Protein AF-A0A9Q0S8D9-F1 (afdb_monomer)

pLDDT: mean 78.2, std 17.68, range [35.66, 98.12]

Radius of gyration: 20.4 Å; Cα contacts (8 Å, |Δi|>4): 122; chains: 1; bounding box: 71×46×34 Å

Organism: NCBI:txid35572

Solvent-accessible surface area (backbone atoms only — not comparable to full-atom values): 9260 Å² total; per-residue (Å²): 144,90,86,76,65,67,66,58,53,53,51,53,49,51,54,52,52,51,54,54,52,53,51,50,54,52,53,59,59,47,52,74,59,43,55,63,54,55,52,47,36,53,51,66,66,39,61,88,54,40,80,74,59,64,74,72,74,90,74,83,68,84,83,71,79,63,56,69,59,53,56,68,74,32,86,45,37,44,66,45,32,36,43,9,25,37,48,11,58,44,56,73,92,36,66,68,42,49,35,51,47,53,50,51,57,54,39,54,80,72,68,51,57,67,68,57,51,50,25,40,51,54,8,58,76,31,66,76,43,53,66,60,29,40,69,76,26,69,70,31,91,68,51,53,70,55,53,51,51,50,54,50,52,54,42,68,71,59,68,81,111

Secondary structure (DSSP, 8-state):
---SSHHHHHHHHHHHHHHHHHHHHHHHHHHHHHHHHHHHHHHHH-TTSHHHHTTS-S--------HHHHHHH-TT-HHHHHHHHHHTTTTTT-HHHHHHHHHHHHHHHTT--HHHHHHHHHHHHSTT-HHHHHHHSTT----HHHHHHHHHHHHHHHS--

Structure (mmCIF, N/CA/C/O backbone):
data_AF-A0A9Q0S8D9-F1
#
_entry.id   AF-A0A9Q0S8D9-F1
#
loop_
_atom_site.group_PDB
_atom_site.id
_atom_site.type_symbol
_atom_site.label_atom_id
_atom_site.label_alt_id
_atom_site.label_comp_id
_atom_site.label_asym_id
_atom_site.label_entity_id
_atom_site.label_seq_id
_atom_site.pdbx_PDB_ins_code
_atom_site.Cartn_x
_atom_site.Cartn_y
_atom_site.Cartn_z
_atom_site.occupancy
_atom_site.B_iso_or_equiv
_atom_site.auth_seq_id
_atom_site.auth_comp_id
_atom_site.auth_asym_id
_atom_site.auth_atom_id
_atom_site.pdbx_PDB_model_num
ATOM 1 N N . MET A 1 1 ? 55.887 -19.387 -0.436 1.00 42.19 1 MET A N 1
ATOM 2 C CA . MET A 1 1 ? 54.529 -19.908 -0.721 1.00 42.19 1 MET A CA 1
ATOM 3 C C . MET A 1 1 ? 53.520 -18.763 -0.566 1.00 42.19 1 MET A C 1
ATOM 5 O O . MET A 1 1 ? 52.889 -18.642 0.470 1.00 42.19 1 MET A O 1
ATOM 9 N N . VAL A 1 2 ? 53.442 -17.846 -1.541 1.00 54.53 2 VAL A N 1
ATOM 10 C CA . VAL A 1 2 ? 52.705 -16.564 -1.417 1.00 54.53 2 VAL A CA 1
ATOM 11 C C . VAL A 1 2 ? 51.931 -16.280 -2.713 1.00 54.53 2 VAL A C 1
ATOM 13 O O . VAL A 1 2 ? 52.280 -15.376 -3.452 1.00 54.53 2 VAL A O 1
ATOM 16 N N . ILE A 1 3 ? 50.932 -17.104 -3.064 1.00 54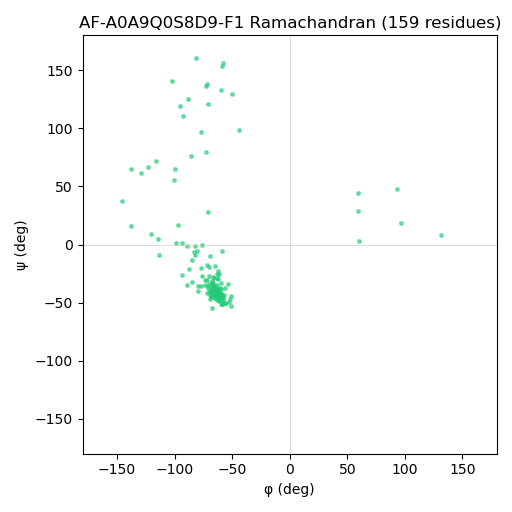.28 3 ILE A N 1
ATOM 17 C CA . ILE A 1 3 ? 50.079 -16.880 -4.262 1.00 54.28 3 ILE A CA 1
ATOM 18 C C . ILE A 1 3 ? 48.619 -17.355 -4.029 1.00 54.28 3 ILE A C 1
ATOM 20 O O . ILE A 1 3 ? 47.989 -17.924 -4.909 1.00 54.28 3 ILE A O 1
ATOM 24 N N . LYS A 1 4 ? 48.039 -17.180 -2.828 1.00 58.22 4 LYS A N 1
ATOM 25 C CA . LYS A 1 4 ? 46.609 -17.518 -2.567 1.00 58.22 4 LYS A CA 1
ATOM 26 C C . LYS A 1 4 ? 45.699 -16.322 -2.261 1.00 58.22 4 LYS A C 1
ATOM 28 O O . LYS A 1 4 ? 44.483 -16.486 -2.216 1.00 58.22 4 LYS A O 1
ATOM 33 N N . LEU A 1 5 ? 46.262 -15.128 -2.073 1.00 55.66 5 LEU A N 1
ATOM 34 C CA . LEU A 1 5 ? 45.517 -13.927 -1.684 1.00 55.66 5 LEU A CA 1
ATOM 35 C C . LEU A 1 5 ? 44.861 -13.125 -2.840 1.00 55.66 5 LEU A C 1
ATOM 37 O O . LEU A 1 5 ? 43.779 -12.591 -2.601 1.00 55.66 5 LEU A O 1
ATOM 41 N N . PRO A 1 6 ? 45.394 -13.049 -4.085 1.00 62.03 6 PRO A N 1
ATOM 42 C CA . PRO A 1 6 ? 44.857 -12.102 -5.073 1.00 62.03 6 PRO A CA 1
ATOM 43 C C . PRO A 1 6 ? 43.495 -12.523 -5.644 1.00 62.03 6 PRO A C 1
ATOM 45 O O . PRO A 1 6 ? 42.659 -11.674 -5.933 1.00 62.03 6 PRO A O 1
ATOM 48 N N . LEU A 1 7 ? 43.220 -13.829 -5.742 1.00 70.06 7 LEU A N 1
ATOM 49 C CA . LEU A 1 7 ? 41.986 -14.327 -6.360 1.00 70.06 7 LEU A CA 1
ATOM 50 C C . LEU A 1 7 ? 40.738 -14.036 -5.510 1.00 70.06 7 LEU A C 1
ATOM 52 O O . LEU A 1 7 ? 39.672 -13.744 -6.042 1.00 70.06 7 LEU A O 1
ATOM 56 N N . ARG A 1 8 ? 40.876 -14.066 -4.177 1.00 70.75 8 ARG A N 1
ATOM 57 C CA . ARG A 1 8 ? 39.776 -13.758 -3.249 1.00 70.75 8 ARG A CA 1
ATOM 58 C C . ARG A 1 8 ? 39.421 -12.274 -3.252 1.00 70.75 8 ARG A C 1
ATOM 60 O O . ARG A 1 8 ? 38.245 -11.944 -3.163 1.00 70.75 8 ARG A O 1
ATOM 67 N N . ILE A 1 9 ? 40.417 -11.397 -3.396 1.00 81.25 9 ILE A N 1
ATOM 68 C CA . ILE A 1 9 ? 40.192 -9.947 -3.476 1.00 81.25 9 ILE A CA 1
ATOM 69 C C . ILE A 1 9 ? 39.523 -9.582 -4.803 1.00 81.25 9 ILE A C 1
ATOM 71 O O . ILE A 1 9 ? 38.573 -8.809 -4.801 1.00 81.25 9 ILE A O 1
ATOM 75 N N . ILE A 1 10 ? 39.942 -10.193 -5.915 1.00 81.81 10 ILE A N 1
ATOM 76 C CA . ILE A 1 10 ? 39.295 -9.990 -7.221 1.00 81.81 10 ILE A CA 1
ATOM 77 C C . ILE A 1 10 ? 37.837 -10.475 -7.189 1.00 81.81 10 ILE A C 1
ATOM 79 O O . ILE A 1 10 ? 36.954 -9.780 -7.684 1.00 81.81 10 ILE A O 1
ATOM 83 N N . LEU A 1 11 ? 37.560 -11.620 -6.554 1.00 79.00 11 LEU A N 1
ATOM 84 C CA . LEU A 1 11 ? 36.194 -12.133 -6.402 1.00 79.00 11 LEU A CA 1
ATOM 85 C C . LEU A 1 11 ? 35.319 -11.196 -5.548 1.00 79.00 11 LEU A C 1
ATOM 87 O O . LEU A 1 11 ? 34.203 -10.866 -5.942 1.00 79.00 11 LEU A O 1
ATOM 91 N N . LEU A 1 12 ? 35.836 -10.728 -4.407 1.00 79.38 12 LEU A N 1
ATOM 92 C CA . LEU A 1 12 ? 35.139 -9.776 -3.534 1.00 79.38 12 LEU A CA 1
ATOM 93 C C . LEU A 1 12 ? 34.883 -8.438 -4.240 1.00 79.38 12 LEU A C 1
ATOM 95 O O . LEU A 1 12 ? 33.795 -7.880 -4.114 1.00 79.38 12 LEU A O 1
ATOM 99 N N . ALA A 1 13 ? 35.846 -7.955 -5.029 1.00 83.31 13 ALA A N 1
ATOM 100 C CA . ALA A 1 13 ? 35.695 -6.745 -5.828 1.00 83.31 13 ALA A CA 1
ATOM 101 C C . ALA A 1 13 ? 34.637 -6.916 -6.928 1.00 83.31 13 ALA A C 1
ATOM 103 O O . ALA A 1 13 ? 33.808 -6.029 -7.106 1.00 83.31 13 ALA A O 1
ATOM 104 N N . ALA A 1 14 ? 34.603 -8.061 -7.617 1.00 83.38 14 ALA A N 1
ATOM 105 C CA . ALA A 1 14 ? 33.597 -8.345 -8.640 1.00 83.38 14 ALA A CA 1
ATOM 106 C C . ALA A 1 14 ? 32.176 -8.422 -8.054 1.00 83.38 14 ALA A C 1
ATOM 108 O O . ALA A 1 14 ? 31.243 -7.858 -8.623 1.00 83.38 14 ALA A O 1
ATOM 109 N N . MET A 1 15 ? 32.007 -9.059 -6.889 1.00 82.62 15 MET A N 1
ATOM 110 C CA . MET A 1 15 ? 30.709 -9.113 -6.204 1.00 82.62 15 MET A CA 1
ATOM 111 C C . MET A 1 15 ? 30.276 -7.735 -5.681 1.00 82.62 15 MET A C 1
ATOM 113 O O . MET A 1 15 ? 29.095 -7.398 -5.760 1.00 82.62 15 MET A O 1
ATOM 117 N N . G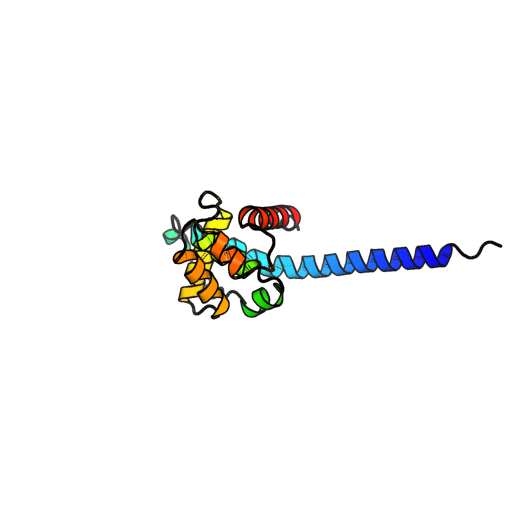LY A 1 16 ? 31.221 -6.921 -5.200 1.00 84.69 16 GLY A N 1
ATOM 118 C CA . GLY A 1 16 ? 30.958 -5.544 -4.777 1.00 84.69 16 GLY A CA 1
ATOM 119 C C . GLY A 1 16 ? 30.590 -4.613 -5.935 1.00 84.69 16 GLY A C 1
ATOM 120 O O . GLY A 1 16 ? 29.649 -3.832 -5.822 1.00 84.69 16 GLY A O 1
ATOM 121 N N . LEU A 1 17 ? 31.275 -4.720 -7.078 1.00 86.00 17 LEU A N 1
ATOM 122 C CA . LEU A 1 17 ? 30.930 -3.938 -8.269 1.00 86.00 17 LEU A CA 1
ATOM 123 C C . LEU A 1 17 ? 29.569 -4.358 -8.843 1.00 86.00 17 LEU A C 1
ATOM 125 O O . LEU A 1 17 ? 28.786 -3.502 -9.249 1.00 86.00 17 LEU A O 1
ATOM 129 N N . GLY A 1 18 ? 29.272 -5.661 -8.848 1.00 85.31 18 GLY A N 1
ATOM 130 C CA . GLY A 1 18 ? 27.993 -6.190 -9.322 1.00 85.31 18 GLY A CA 1
ATOM 131 C C . GLY A 1 18 ? 26.800 -5.714 -8.487 1.00 85.31 18 GLY A C 1
ATOM 132 O O . GLY A 1 18 ? 25.770 -5.346 -9.052 1.00 85.31 18 GLY A O 1
ATOM 133 N N . SER A 1 19 ? 26.937 -5.656 -7.157 1.00 80.19 19 SER A N 1
ATOM 134 C CA . SER A 1 19 ? 25.867 -5.162 -6.278 1.00 80.19 19 SER A CA 1
ATOM 135 C C . SER A 1 19 ? 25.622 -3.658 -6.445 1.00 80.19 19 SER A C 1
ATOM 137 O O . SER A 1 19 ? 24.467 -3.236 -6.523 1.00 80.19 19 SER A O 1
ATOM 139 N N . LEU A 1 20 ? 26.682 -2.857 -6.602 1.00 84.19 20 LEU A N 1
ATOM 140 C CA . LEU A 1 20 ? 26.577 -1.428 -6.922 1.00 84.19 20 LEU A CA 1
ATOM 141 C C . LEU A 1 20 ? 25.918 -1.183 -8.286 1.00 84.19 20 LEU A C 1
ATOM 143 O O . LEU A 1 20 ? 25.078 -0.291 -8.411 1.00 84.19 20 LEU A O 1
ATOM 147 N N . TRP A 1 21 ? 26.255 -1.991 -9.294 1.00 82.19 21 TRP A N 1
ATOM 148 C CA . TRP A 1 21 ? 25.660 -1.881 -10.627 1.00 82.19 21 TRP 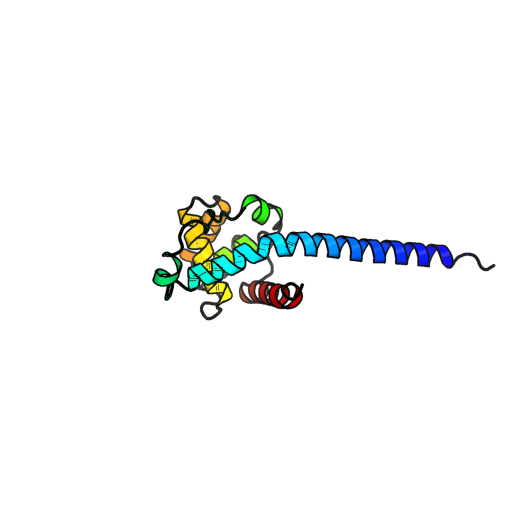A CA 1
ATOM 149 C C . TRP A 1 21 ? 24.162 -2.210 -10.615 1.00 82.19 21 TRP A C 1
ATOM 151 O O . TRP A 1 21 ? 23.367 -1.490 -11.220 1.00 82.19 21 TRP A O 1
ATOM 161 N N . MET A 1 22 ? 23.748 -3.230 -9.855 1.00 79.19 22 MET A N 1
ATOM 162 C CA . MET A 1 22 ? 22.328 -3.561 -9.714 1.00 79.19 22 MET A CA 1
ATOM 163 C C . MET A 1 22 ? 21.546 -2.452 -8.990 1.00 79.19 22 MET A C 1
ATOM 165 O O . MET A 1 22 ? 20.454 -2.089 -9.428 1.00 79.19 22 MET A O 1
ATOM 169 N N . LEU A 1 23 ? 22.111 -1.866 -7.926 1.00 77.06 23 LEU A N 1
ATOM 170 C CA . LEU A 1 23 ? 21.497 -0.734 -7.220 1.00 77.06 23 LEU A CA 1
ATOM 171 C C . LEU A 1 23 ? 21.317 0.487 -8.130 1.00 77.06 23 LEU A C 1
ATOM 173 O O . LEU A 1 23 ? 20.293 1.163 -8.047 1.00 77.06 23 LEU A O 1
ATOM 177 N N . HIS A 1 24 ? 22.272 0.745 -9.026 1.00 73.31 24 HIS A N 1
ATOM 178 C CA . HIS A 1 24 ? 22.182 1.854 -9.971 1.00 73.31 24 HIS A CA 1
ATOM 179 C C . HIS A 1 24 ? 21.037 1.679 -10.979 1.00 73.31 24 HIS A C 1
ATOM 181 O O . HIS A 1 24 ? 20.286 2.624 -11.214 1.00 73.31 24 HIS A O 1
ATOM 187 N N . ILE A 1 25 ? 20.847 0.469 -11.520 1.00 74.81 25 ILE A N 1
ATOM 188 C CA . ILE A 1 25 ? 19.733 0.183 -12.441 1.00 74.81 25 ILE A CA 1
ATOM 189 C C . ILE A 1 25 ? 18.383 0.316 -11.732 1.00 74.81 25 ILE A C 1
ATOM 191 O O . ILE A 1 25 ? 17.459 0.929 -12.266 1.00 74.81 25 ILE A O 1
ATOM 195 N N . ILE A 1 26 ? 18.281 -0.190 -10.500 1.00 67.44 26 ILE A N 1
ATOM 196 C CA . ILE A 1 26 ? 17.057 -0.053 -9.703 1.00 67.44 26 ILE A CA 1
ATOM 197 C C . ILE A 1 26 ? 16.751 1.429 -9.451 1.00 67.44 26 ILE A C 1
ATOM 199 O O . ILE A 1 26 ? 15.606 1.846 -9.608 1.00 67.44 26 ILE A O 1
ATOM 203 N N . ALA A 1 27 ? 17.760 2.240 -9.115 1.00 66.06 27 ALA A N 1
ATOM 204 C CA . ALA A 1 27 ? 17.583 3.670 -8.876 1.00 66.06 27 ALA A CA 1
ATOM 205 C C . ALA A 1 27 ? 17.101 4.425 -10.130 1.00 66.06 27 ALA A C 1
ATOM 207 O O . ALA A 1 27 ? 16.197 5.259 -10.033 1.00 66.06 27 ALA A O 1
ATOM 208 N N . GLN A 1 28 ? 17.653 4.105 -11.305 1.00 63.25 28 GLN A N 1
ATOM 209 C CA . GLN A 1 28 ? 17.255 4.729 -12.572 1.00 63.25 28 GLN A CA 1
ATOM 210 C C . GLN A 1 28 ? 15.793 4.431 -12.938 1.00 63.25 28 GLN A C 1
ATOM 212 O O . GLN A 1 28 ? 15.049 5.345 -13.302 1.00 63.25 28 GLN A O 1
ATOM 217 N N . ASP A 1 29 ? 15.350 3.180 -12.792 1.00 59.12 29 ASP A N 1
ATOM 218 C CA . ASP A 1 29 ? 13.971 2.798 -13.118 1.00 59.12 29 ASP A CA 1
ATOM 219 C C . ASP A 1 29 ? 12.956 3.233 -12.054 1.00 59.12 29 ASP A C 1
ATOM 221 O O . ASP A 1 29 ? 11.787 3.488 -12.364 1.00 59.12 29 ASP A O 1
ATOM 225 N N . TYR A 1 30 ? 13.382 3.361 -10.798 1.00 59.88 30 TYR A N 1
ATOM 226 C CA . TYR A 1 30 ? 12.498 3.745 -9.704 1.00 59.88 30 TYR A CA 1
ATOM 227 C C . TYR A 1 30 ? 12.036 5.206 -9.814 1.00 59.88 30 TYR A C 1
ATOM 2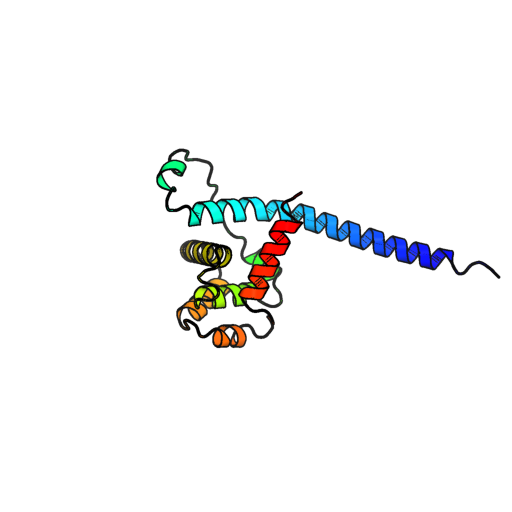29 O O . TYR A 1 30 ? 10.846 5.503 -9.659 1.00 59.88 30 TYR A O 1
ATOM 237 N N . ASN A 1 31 ? 12.949 6.125 -10.145 1.00 58.62 31 ASN A N 1
ATOM 238 C CA . ASN A 1 31 ? 12.639 7.556 -10.217 1.00 58.62 31 ASN A CA 1
ATOM 239 C C . ASN A 1 31 ? 11.640 7.871 -11.351 1.00 58.62 31 ASN A C 1
ATOM 241 O O . ASN A 1 31 ? 10.726 8.683 -11.185 1.00 58.62 31 ASN A O 1
ATOM 245 N N . LYS A 1 32 ? 11.744 7.141 -12.471 1.00 56.38 32 LYS A N 1
ATOM 246 C CA . LYS A 1 32 ? 10.880 7.296 -13.652 1.00 56.38 32 LYS A CA 1
ATOM 247 C C . LYS A 1 32 ? 9.420 6.904 -13.397 1.00 56.38 32 LYS A C 1
ATOM 249 O O . LYS A 1 32 ? 8.520 7.443 -14.033 1.00 56.38 32 LYS A O 1
ATOM 254 N N . ILE A 1 33 ? 9.174 5.990 -12.460 1.00 54.72 33 ILE A N 1
ATOM 255 C CA . ILE A 1 33 ? 7.820 5.536 -12.105 1.00 54.72 33 ILE A CA 1
ATOM 256 C C . ILE A 1 33 ? 7.238 6.411 -10.996 1.00 54.72 33 ILE A C 1
ATOM 258 O O . ILE A 1 33 ? 6.043 6.684 -10.978 1.00 54.72 33 ILE A O 1
ATOM 262 N N . ARG A 1 34 ? 8.069 6.881 -10.064 1.00 57.41 34 ARG A N 1
ATOM 263 C CA . ARG A 1 34 ? 7.577 7.487 -8.828 1.00 57.41 34 ARG A CA 1
ATOM 264 C C . ARG A 1 34 ? 7.108 8.932 -8.964 1.00 57.41 34 ARG A C 1
ATOM 266 O O . ARG A 1 34 ? 6.112 9.301 -8.345 1.00 57.41 34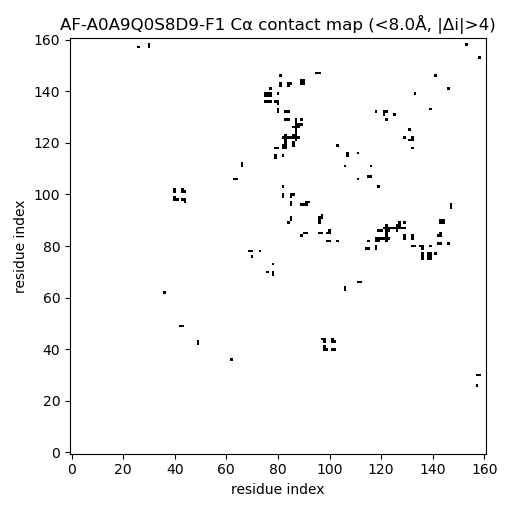 ARG A O 1
ATOM 273 N N . GLN A 1 35 ? 7.817 9.756 -9.732 1.00 59.12 35 GLN A N 1
ATOM 274 C CA . GLN A 1 35 ? 7.496 11.181 -9.853 1.00 59.12 35 GLN A CA 1
ATOM 275 C C . GLN A 1 35 ? 6.062 11.463 -10.347 1.00 59.12 35 GLN A C 1
ATOM 277 O O . GLN A 1 35 ? 5.387 12.276 -9.707 1.00 59.12 35 GLN A O 1
ATOM 282 N N . PRO A 1 36 ? 5.538 10.795 -11.397 1.00 57.78 36 PRO A N 1
ATOM 283 C CA . PRO A 1 36 ? 4.158 11.024 -11.830 1.00 57.78 36 PRO A CA 1
ATOM 284 C C . PRO A 1 36 ? 3.135 10.515 -10.803 1.00 57.78 36 PRO A C 1
ATOM 286 O O . PRO A 1 36 ? 2.168 11.218 -10.515 1.00 57.78 36 PRO A O 1
ATOM 289 N N . VAL A 1 37 ? 3.389 9.359 -10.172 1.00 56.53 37 VAL A N 1
ATOM 290 C CA . VAL A 1 37 ? 2.505 8.779 -9.141 1.00 56.53 37 VAL A CA 1
ATOM 291 C C . VAL A 1 37 ? 2.402 9.706 -7.924 1.00 56.53 37 VAL A C 1
ATOM 293 O O . VAL A 1 37 ? 1.307 9.977 -7.440 1.00 56.53 37 VAL A O 1
ATOM 296 N N . ALA A 1 38 ? 3.532 10.228 -7.437 1.00 59.25 38 ALA A N 1
ATOM 297 C CA . ALA A 1 38 ? 3.579 11.093 -6.259 1.00 59.25 38 ALA A CA 1
ATOM 298 C C . ALA A 1 38 ? 2.970 12.480 -6.524 1.00 59.25 38 ALA A C 1
ATOM 300 O O . ALA A 1 38 ? 2.290 13.038 -5.660 1.00 59.25 38 ALA A O 1
ATOM 301 N N . LYS A 1 39 ? 3.184 13.041 -7.722 1.00 60.81 39 LYS A N 1
ATOM 302 C CA . LYS A 1 39 ? 2.587 14.319 -8.132 1.00 60.81 39 LYS A CA 1
ATOM 303 C C . LYS A 1 39 ? 1.071 14.200 -8.286 1.00 60.81 39 LYS A C 1
ATOM 305 O O . LYS A 1 39 ? 0.352 15.083 -7.829 1.00 60.81 39 LYS A O 1
ATOM 310 N N . LEU A 1 40 ? 0.581 13.101 -8.859 1.00 62.22 40 LEU A N 1
ATOM 311 C CA . LEU A 1 40 ? -0.854 12.871 -8.990 1.00 62.22 40 LEU A CA 1
ATOM 312 C C . LEU A 1 40 ? -1.516 12.556 -7.652 1.00 62.22 40 LEU A C 1
ATOM 314 O O . LEU A 1 40 ? -2.585 13.091 -7.383 1.00 62.22 40 LEU A O 1
ATOM 318 N N . ALA A 1 41 ? -0.882 11.745 -6.801 1.00 59.53 41 ALA A N 1
ATOM 319 C CA . ALA A 1 41 ? -1.364 11.517 -5.446 1.00 59.53 41 ALA A CA 1
ATOM 320 C C . ALA A 1 41 ? -1.609 12.868 -4.758 1.00 59.53 41 ALA A C 1
ATOM 322 O O . ALA A 1 41 ? -2.743 13.145 -4.379 1.00 59.53 41 ALA A O 1
ATOM 323 N N . ARG A 1 42 ? -0.600 13.758 -4.750 1.00 59.53 42 ARG A N 1
ATOM 324 C CA . ARG A 1 42 ? -0.706 15.146 -4.255 1.00 59.53 42 ARG A CA 1
ATOM 325 C C . ARG A 1 42 ? -1.873 15.923 -4.871 1.00 59.53 42 ARG A C 1
ATOM 327 O O . ARG A 1 42 ? -2.632 16.525 -4.121 1.00 59.53 42 ARG A O 1
ATOM 334 N N . LEU A 1 43 ? -2.068 15.872 -6.189 1.00 57.50 43 LEU A N 1
ATOM 335 C CA . LEU A 1 43 ? -3.181 16.554 -6.868 1.00 57.50 43 LEU A CA 1
ATOM 336 C C . LEU A 1 43 ? -4.565 15.978 -6.513 1.00 57.50 43 LEU A C 1
ATOM 338 O O . LEU A 1 43 ? -5.516 16.736 -6.345 1.00 57.50 43 LEU A O 1
ATOM 342 N N . LEU A 1 44 ? -4.687 14.659 -6.347 1.00 55.50 44 LEU A N 1
ATOM 343 C CA . LEU A 1 44 ? -5.943 13.989 -5.990 1.00 55.50 44 LEU A CA 1
ATOM 344 C C . LEU A 1 44 ? -6.361 14.249 -4.533 1.00 55.50 44 LEU A C 1
ATOM 346 O O . LEU A 1 44 ? -7.559 14.297 -4.250 1.00 55.50 44 LEU A O 1
ATOM 350 N N . ILE A 1 45 ? -5.407 14.442 -3.616 1.00 54.06 45 ILE A N 1
ATOM 351 C CA . ILE A 1 45 ? -5.677 14.837 -2.216 1.00 54.06 45 ILE A CA 1
ATOM 352 C C . ILE A 1 45 ? -5.941 16.338 -2.128 1.00 54.06 45 ILE A C 1
ATOM 354 O O . ILE A 1 45 ? -6.815 16.776 -1.382 1.00 54.06 45 ILE A O 1
ATOM 358 N N . SER A 1 46 ? -5.244 17.129 -2.949 1.00 47.16 46 SER A N 1
ATOM 359 C CA . SER A 1 46 ? -5.451 18.569 -3.111 1.00 47.16 46 SER A CA 1
ATOM 360 C C . SER A 1 46 ? -6.760 18.899 -3.841 1.00 47.16 46 SER A C 1
ATOM 362 O O . SER A 1 46 ? -6.882 19.956 -4.448 1.00 47.16 46 SER A O 1
ATOM 364 N N . LYS A 1 47 ? -7.787 18.041 -3.740 1.00 46.62 47 LYS A N 1
ATOM 365 C CA . LYS A 1 47 ? -9.176 18.306 -4.152 1.00 46.62 47 LYS A CA 1
ATOM 366 C C . LYS A 1 47 ? -9.826 19.504 -3.450 1.00 46.62 47 LYS A C 1
ATOM 368 O O . LYS A 1 47 ? -10.915 19.895 -3.854 1.00 46.62 47 LYS A O 1
ATOM 373 N N . ARG A 1 48 ? -9.164 20.128 -2.467 1.00 47.81 48 ARG A N 1
ATOM 374 C CA . ARG A 1 48 ? -9.543 21.458 -1.958 1.00 47.81 48 ARG A CA 1
ATOM 375 C C . ARG A 1 48 ? -9.118 22.621 -2.870 1.00 47.81 48 ARG A C 1
ATOM 377 O O . ARG A 1 48 ? -9.787 23.641 -2.825 1.00 47.81 48 ARG A O 1
ATOM 384 N N . ASP A 1 49 ? -8.139 22.423 -3.759 1.00 43.06 49 ASP A N 1
ATOM 385 C CA . ASP A 1 49 ? -7.637 23.436 -4.711 1.00 43.06 49 ASP A CA 1
ATOM 386 C C . ASP A 1 49 ? -7.771 23.005 -6.190 1.00 43.06 49 ASP A C 1
ATOM 388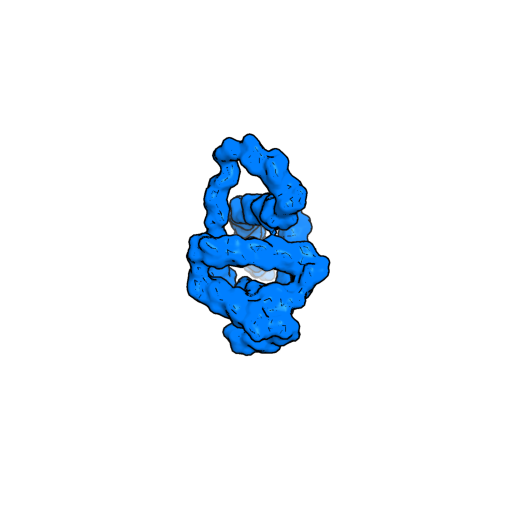 O O . ASP A 1 49 ? -7.267 23.659 -7.103 1.00 43.06 49 ASP A O 1
ATOM 392 N N . VAL A 1 50 ? -8.469 21.893 -6.457 1.00 47.31 50 VAL A N 1
ATOM 393 C CA . VAL A 1 50 ? -8.616 21.297 -7.801 1.00 47.31 50 VAL A CA 1
ATOM 394 C C . VAL A 1 50 ? -9.313 22.227 -8.802 1.00 47.31 50 VAL A C 1
ATOM 396 O O . VAL A 1 50 ? -9.025 22.147 -9.990 1.00 47.31 50 VAL A O 1
ATOM 399 N N . ALA A 1 51 ? -10.143 23.171 -8.356 1.00 49.19 51 ALA A N 1
ATOM 400 C CA . ALA A 1 51 ? -10.798 24.117 -9.262 1.00 49.19 51 ALA A CA 1
ATOM 401 C C . ALA A 1 51 ? -9.819 25.078 -9.969 1.00 49.19 51 ALA A C 1
ATOM 403 O O . ALA A 1 51 ? -10.089 25.485 -11.091 1.00 49.19 51 ALA A O 1
ATOM 404 N N . ALA A 1 52 ? -8.674 25.411 -9.359 1.00 47.72 52 ALA A N 1
ATOM 405 C CA . ALA A 1 52 ? -7.710 26.354 -9.940 1.00 47.72 52 ALA A CA 1
ATOM 406 C C . ALA A 1 52 ? -6.687 25.684 -10.879 1.00 47.72 52 ALA A C 1
ATOM 408 O O . ALA A 1 52 ? -6.076 26.349 -11.711 1.00 47.72 52 ALA A O 1
ATOM 409 N N . VAL A 1 53 ? -6.488 24.367 -10.752 1.00 49.34 53 VAL A N 1
ATOM 410 C CA . VAL A 1 53 ? -5.526 23.599 -11.567 1.00 49.34 53 VAL A CA 1
ATOM 411 C C . VAL A 1 53 ? -6.190 22.974 -12.798 1.00 49.34 53 VAL A C 1
ATOM 413 O O . VAL A 1 53 ? -5.522 22.781 -13.810 1.00 49.34 53 VAL A O 1
ATOM 416 N N . LEU A 1 54 ? -7.500 22.705 -12.743 1.00 53.22 54 LEU A N 1
ATOM 417 C CA . LEU A 1 54 ? -8.269 22.173 -13.876 1.00 53.22 54 LEU A CA 1
ATOM 418 C C . LEU A 1 54 ? -8.462 23.171 -15.033 1.00 53.22 54 LEU A C 1
ATOM 420 O O . LEU A 1 54 ? -8.901 22.754 -16.096 1.00 53.22 54 LEU A O 1
ATOM 424 N N . ASP A 1 55 ? -8.121 24.452 -14.859 1.00 47.31 55 ASP A N 1
ATOM 425 C CA . ASP A 1 55 ? -8.254 25.474 -15.912 1.00 47.31 55 ASP A CA 1
ATOM 426 C C . ASP A 1 55 ? -7.039 25.525 -16.869 1.00 47.31 55 ASP A C 1
ATOM 428 O O . ASP A 1 55 ? -7.112 26.089 -17.954 1.00 47.31 55 ASP A O 1
ATOM 432 N N . ASN A 1 56 ? -5.911 24.886 -16.518 1.00 49.88 56 ASN A N 1
ATOM 433 C CA . ASN A 1 56 ? -4.740 24.745 -17.403 1.00 49.88 56 ASN A CA 1
ATOM 434 C C . ASN A 1 56 ? -4.702 23.350 -18.054 1.00 49.88 56 ASN A C 1
ATOM 436 O O . ASN A 1 56 ? -3.747 22.579 -17.912 1.00 49.88 56 ASN A O 1
ATOM 440 N N . ASP A 1 57 ? -5.807 23.030 -18.720 1.00 50.66 57 ASP A N 1
ATOM 441 C CA . ASP A 1 57 ? -6.129 21.740 -19.318 1.00 50.66 57 ASP A CA 1
ATOM 442 C C . ASP A 1 57 ? -5.295 21.431 -20.581 1.00 50.66 57 ASP A C 1
ATOM 444 O O . ASP A 1 57 ? -5.069 22.310 -21.416 1.00 50.66 57 ASP A O 1
ATOM 448 N N . ASN A 1 58 ? -4.849 20.165 -20.671 1.00 44.50 58 ASN A N 1
ATOM 449 C CA . ASN A 1 58 ? -4.142 19.437 -21.756 1.00 44.50 58 ASN A CA 1
ATOM 450 C C . ASN A 1 58 ? -2.880 18.649 -21.338 1.00 44.50 58 ASN A C 1
ATOM 452 O O . ASN A 1 58 ? -2.168 18.136 -22.203 1.00 44.50 58 ASN A O 1
ATOM 456 N N . LYS A 1 59 ? -2.563 18.502 -20.041 1.00 43.53 59 LYS A N 1
ATOM 457 C CA . LYS A 1 59 ? -1.388 17.698 -19.620 1.00 43.53 59 LYS A CA 1
ATOM 458 C C . LYS A 1 59 ? -1.570 16.777 -18.417 1.00 43.53 59 LYS A C 1
ATOM 460 O O . LYS A 1 59 ? -0.578 16.295 -17.868 1.00 43.53 59 LYS A O 1
ATOM 465 N N . ILE A 1 60 ? -2.806 16.490 -18.015 1.00 52.50 60 ILE A N 1
ATOM 466 C CA . ILE A 1 60 ? -3.072 15.290 -17.215 1.00 52.50 60 ILE A CA 1
ATOM 467 C C . ILE A 1 60 ? -3.266 14.159 -18.225 1.00 52.50 60 ILE A C 1
ATOM 469 O O . ILE A 1 60 ? -4.388 13.783 -18.545 1.00 52.50 60 ILE A O 1
ATOM 473 N N . GLU A 1 61 ? -2.156 13.682 -18.798 1.00 49.47 61 GLU A N 1
ATOM 474 C CA . GLU A 1 61 ? -2.152 12.385 -19.478 1.00 49.47 61 GLU A CA 1
ATOM 475 C C . GLU A 1 61 ? -2.779 11.366 -18.519 1.00 49.47 61 GLU A C 1
ATOM 477 O O . GLU A 1 61 ? -2.426 11.338 -17.337 1.00 49.47 61 GLU A O 1
ATOM 482 N N . ASP A 1 62 ? -3.754 10.610 -19.024 1.00 53.91 62 ASP A N 1
ATOM 483 C CA . ASP A 1 62 ? -4.516 9.571 -18.332 1.00 53.91 62 ASP A CA 1
ATOM 484 C C . ASP A 1 62 ? -3.551 8.702 -17.510 1.00 53.91 62 ASP A C 1
ATOM 486 O O . ASP A 1 62 ? -2.819 7.861 -18.033 1.00 53.91 62 ASP A O 1
ATOM 490 N N . PHE A 1 63 ? -3.445 8.988 -16.212 1.00 58.72 63 PHE A N 1
ATOM 491 C CA . PHE A 1 63 ? -2.505 8.288 -15.355 1.00 58.72 63 PHE A CA 1
ATOM 492 C C . PHE A 1 63 ? -3.097 6.920 -15.043 1.00 58.72 63 PHE A C 1
ATOM 494 O O . PHE A 1 63 ? -3.935 6.754 -14.154 1.00 58.72 63 PHE A O 1
ATOM 501 N N . GLU A 1 64 ? -2.655 5.936 -15.810 1.00 69.00 64 GLU A N 1
ATOM 502 C CA . GLU A 1 64 ? -3.014 4.545 -15.627 1.00 69.00 64 GLU A CA 1
ATOM 503 C C . GLU A 1 64 ? -1.938 3.851 -14.784 1.00 69.00 64 GLU A C 1
ATOM 505 O O . GLU A 1 64 ? -0.756 3.790 -15.140 1.00 69.00 64 GLU A O 1
ATOM 510 N N . ILE A 1 65 ? -2.331 3.323 -13.624 1.00 77.12 65 ILE A N 1
ATOM 511 C CA . ILE A 1 65 ? -1.432 2.490 -12.824 1.00 77.12 65 ILE A CA 1
ATOM 512 C C . ILE A 1 65 ? -1.261 1.169 -13.565 1.00 77.12 65 ILE A C 1
ATOM 514 O O . ILE A 1 65 ? -2.222 0.426 -13.746 1.00 77.12 65 ILE A O 1
ATOM 518 N N . ASN A 1 66 ? -0.022 0.830 -13.927 1.00 85.25 66 ASN A N 1
ATOM 519 C CA . ASN A 1 66 ? 0.288 -0.487 -14.475 1.00 85.25 66 ASN A CA 1
ATOM 520 C C . ASN A 1 66 ? 0.226 -1.550 -13.363 1.00 85.25 66 ASN A C 1
ATOM 522 O O . ASN A 1 66 ? 1.242 -1.969 -12.798 1.00 85.25 66 ASN A O 1
ATOM 526 N N . TRP A 1 67 ? -0.993 -1.971 -13.032 1.00 86.00 67 TRP A N 1
ATOM 527 C CA . TRP A 1 67 ? -1.271 -2.962 -11.999 1.00 86.00 67 TRP A CA 1
ATOM 528 C C . TRP A 1 67 ? -0.613 -4.305 -12.285 1.00 86.00 67 TRP A C 1
ATOM 530 O O . TRP A 1 67 ? -0.152 -4.964 -11.359 1.00 86.00 67 TRP A O 1
ATOM 540 N N . THR A 1 68 ? -0.485 -4.684 -13.557 1.00 87.69 68 THR A N 1
ATOM 541 C CA . THR A 1 68 ? 0.220 -5.904 -13.961 1.00 87.69 68 THR A CA 1
ATOM 542 C C . THR A 1 68 ? 1.670 -5.883 -13.484 1.00 87.69 68 THR A C 1
ATOM 544 O O . THR A 1 68 ? 2.160 -6.873 -12.942 1.00 87.69 68 THR A O 1
ATOM 547 N N . LYS A 1 69 ? 2.359 -4.744 -13.624 1.00 85.81 69 LYS A N 1
ATOM 548 C CA . LYS A 1 69 ? 3.723 -4.569 -13.115 1.00 85.81 69 LYS A CA 1
ATOM 549 C C . LYS A 1 69 ? 3.761 -4.610 -11.589 1.00 85.81 69 LYS A C 1
ATOM 551 O O . LYS A 1 69 ? 4.631 -5.282 -11.043 1.00 85.81 69 LYS A O 1
ATOM 556 N N . VAL A 1 70 ? 2.824 -3.941 -10.911 1.00 85.06 70 VAL A N 1
ATOM 557 C CA . VAL A 1 70 ? 2.731 -3.948 -9.438 1.00 85.06 70 VAL A CA 1
ATOM 558 C C . VAL A 1 70 ? 2.565 -5.373 -8.911 1.00 85.06 70 VAL A C 1
ATOM 560 O O . VAL A 1 70 ? 3.353 -5.809 -8.079 1.00 85.06 70 VAL A O 1
ATOM 563 N N . LEU A 1 71 ? 1.598 -6.122 -9.443 1.00 88.75 71 LEU A N 1
ATOM 564 C CA . LEU A 1 71 ? 1.311 -7.495 -9.026 1.00 88.75 71 LEU A CA 1
ATOM 565 C C . LEU A 1 71 ? 2.467 -8.447 -9.349 1.00 88.75 71 LEU A C 1
ATOM 567 O O . LEU A 1 71 ? 2.784 -9.325 -8.553 1.00 88.75 71 LEU A O 1
ATOM 571 N N . LYS A 1 72 ? 3.144 -8.255 -10.488 1.00 90.31 72 LYS A N 1
ATOM 572 C CA . LYS A 1 72 ? 4.314 -9.061 -10.865 1.00 90.31 72 LYS A CA 1
ATOM 573 C C . LYS A 1 72 ? 5.516 -8.831 -9.944 1.00 90.31 72 LYS A C 1
ATOM 575 O O . LYS A 1 72 ? 6.277 -9.764 -9.704 1.00 90.31 72 LYS A O 1
ATOM 580 N N . LEU A 1 73 ? 5.708 -7.603 -9.461 1.00 89.12 73 LEU A N 1
ATOM 581 C CA . LEU A 1 73 ? 6.810 -7.239 -8.562 1.00 89.12 73 LEU A CA 1
ATOM 582 C C . LEU A 1 73 ? 6.516 -7.548 -7.086 1.00 89.12 73 LEU A C 1
ATOM 584 O O . LEU A 1 73 ? 7.412 -7.420 -6.255 1.00 89.12 73 LEU A O 1
ATOM 588 N N . ASP A 1 74 ? 5.295 -7.974 -6.765 1.00 88.50 74 ASP A N 1
ATOM 589 C CA . ASP A 1 74 ? 4.838 -8.258 -5.407 1.00 88.50 74 ASP A CA 1
ATOM 590 C C . ASP A 1 74 ? 4.474 -9.747 -5.221 1.00 88.50 74 ASP A C 1
ATOM 592 O O . ASP A 1 74 ? 3.300 -10.106 -5.080 1.00 88.50 74 ASP A O 1
ATOM 596 N N . PRO A 1 75 ? 5.471 -10.655 -5.193 1.00 91.25 75 PRO A N 1
ATOM 597 C CA . PRO A 1 75 ? 5.224 -12.092 -5.056 1.00 91.25 75 PRO A CA 1
ATOM 598 C C . PRO A 1 75 ? 4.563 -12.461 -3.719 1.00 91.25 75 PRO A C 1
ATOM 600 O O . PRO A 1 75 ? 3.859 -13.468 -3.631 1.00 91.25 75 PRO A O 1
ATOM 603 N N . PHE A 1 76 ? 4.757 -11.641 -2.682 1.00 94.38 76 PHE A N 1
ATOM 604 C CA . PHE A 1 76 ? 4.185 -11.851 -1.349 1.00 94.38 76 PHE A CA 1
ATOM 605 C C . PHE A 1 76 ? 2.807 -11.208 -1.165 1.00 94.38 76 PHE A C 1
ATOM 607 O O . PHE A 1 76 ? 2.195 -11.373 -0.108 1.00 94.38 76 PHE A O 1
ATOM 614 N N . LYS A 1 77 ? 2.284 -10.525 -2.193 1.00 95.75 77 LYS A N 1
ATOM 615 C CA . LYS A 1 77 ? 0.972 -9.863 -2.180 1.00 95.75 77 LYS A CA 1
ATOM 616 C C . LYS A 1 77 ? 0.852 -8.793 -1.087 1.00 95.75 77 LYS A C 1
ATOM 618 O O . LYS A 1 77 ? -0.243 -8.544 -0.576 1.00 95.75 77 LYS A O 1
ATOM 623 N N . CYS A 1 78 ? 1.962 -8.164 -0.710 1.00 95.25 78 CYS A N 1
ATOM 624 C CA . CYS A 1 78 ? 1.981 -7.104 0.287 1.00 95.25 78 CYS A CA 1
ATOM 625 C C . CYS A 1 78 ? 1.276 -5.824 -0.174 1.00 95.25 78 CYS A C 1
ATOM 627 O O . CYS A 1 78 ? 0.654 -5.155 0.647 1.00 95.25 78 CYS A O 1
ATOM 629 N N . ALA A 1 79 ? 1.281 -5.504 -1.467 1.00 94.44 79 ALA A N 1
ATOM 630 C CA . ALA A 1 79 ? 0.495 -4.408 -2.021 1.00 94.44 79 ALA A CA 1
ATOM 631 C C . ALA A 1 79 ? -1.008 -4.670 -1.841 1.00 94.44 79 ALA A C 1
ATOM 633 O O . ALA A 1 79 ? -1.738 -3.797 -1.378 1.00 94.44 79 ALA A O 1
ATOM 634 N N . LEU A 1 80 ? -1.468 -5.895 -2.116 1.00 96.50 80 LEU A N 1
ATOM 635 C CA . LEU A 1 80 ? -2.862 -6.294 -1.882 1.00 96.50 80 LEU A CA 1
ATOM 636 C C . LEU A 1 80 ? -3.218 -6.286 -0.388 1.00 96.50 80 LEU A C 1
ATOM 638 O O . LEU A 1 80 ? -4.289 -5.808 -0.004 1.00 96.50 80 LEU A O 1
ATOM 642 N N . ALA A 1 81 ? -2.306 -6.757 0.467 1.00 97.00 81 ALA A N 1
ATOM 643 C CA . ALA A 1 81 ? -2.468 -6.698 1.915 1.00 97.00 81 ALA A CA 1
ATOM 644 C C . ALA A 1 81 ? -2.574 -5.250 2.419 1.00 97.00 81 ALA A C 1
ATOM 646 O O . ALA A 1 81 ? -3.433 -4.962 3.254 1.00 97.00 81 ALA A O 1
ATOM 647 N N . LEU A 1 82 ? -1.745 -4.339 1.900 1.00 96.25 82 LEU A N 1
ATOM 648 C CA . LEU A 1 82 ? -1.781 -2.914 2.222 1.00 96.25 82 LEU A CA 1
ATOM 649 C C . LEU A 1 82 ? -3.104 -2.281 1.789 1.00 96.25 82 LEU A C 1
ATOM 651 O O . LEU A 1 82 ? -3.734 -1.611 2.601 1.00 96.25 82 LEU A O 1
ATOM 655 N N . ILE A 1 83 ? -3.555 -2.538 0.557 1.00 96.50 83 ILE A N 1
ATOM 656 C CA . ILE A 1 83 ? -4.842 -2.043 0.046 1.00 96.50 83 ILE A CA 1
ATOM 657 C C . ILE A 1 83 ? -5.977 -2.484 0.970 1.00 96.50 83 ILE A C 1
ATOM 659 O O . ILE A 1 83 ? -6.753 -1.651 1.430 1.00 96.50 83 ILE A O 1
ATOM 663 N N . CYS A 1 84 ? -6.042 -3.773 1.308 1.00 98.12 84 CYS A N 1
ATOM 664 C CA . CYS A 1 84 ? -7.059 -4.290 2.218 1.00 98.12 84 CYS A CA 1
ATOM 665 C C . CYS A 1 84 ? -7.024 -3.584 3.583 1.00 98.12 84 CYS A C 1
ATOM 667 O O . CYS A 1 84 ? -8.061 -3.145 4.076 1.00 98.12 84 CYS A O 1
ATOM 669 N N . GLN A 1 85 ? -5.839 -3.428 4.183 1.00 97.31 85 GLN A N 1
ATOM 670 C CA . GLN A 1 85 ? -5.691 -2.795 5.495 1.00 97.31 85 GLN A CA 1
ATOM 671 C C . GLN A 1 85 ? -6.083 -1.310 5.470 1.00 97.31 85 GLN A C 1
ATOM 673 O O . GLN A 1 85 ? -6.848 -0.865 6.323 1.00 97.31 85 GLN A O 1
ATOM 678 N N . VAL A 1 86 ? -5.615 -0.551 4.476 1.00 96.38 86 VAL A N 1
ATOM 679 C CA . VAL A 1 86 ? -5.929 0.880 4.316 1.00 96.38 86 VAL A CA 1
ATOM 680 C C . VAL A 1 86 ? -7.425 1.090 4.077 1.00 96.38 86 VAL A C 1
ATOM 682 O O . VAL A 1 86 ? -8.022 1.994 4.668 1.00 96.38 86 VAL A O 1
ATOM 685 N N . MET A 1 87 ? -8.059 0.234 3.269 1.00 96.31 87 MET A N 1
ATOM 686 C CA . MET A 1 87 ? -9.506 0.282 3.033 1.00 96.31 87 MET A CA 1
ATOM 687 C C . MET A 1 87 ? -10.328 -0.150 4.252 1.00 96.31 87 MET A C 1
ATOM 689 O O . MET A 1 87 ? -11.443 0.333 4.425 1.00 96.31 87 MET A O 1
ATOM 693 N N . ALA A 1 88 ? -9.774 -1.000 5.118 1.00 96.69 88 ALA A N 1
ATOM 694 C CA . ALA A 1 88 ? -10.361 -1.351 6.409 1.00 96.69 88 ALA A CA 1
ATOM 695 C C . ALA A 1 88 ? -10.201 -0.257 7.479 1.00 96.69 88 ALA A C 1
ATOM 697 O O . ALA A 1 88 ? -10.652 -0.455 8.604 1.00 96.69 88 ALA A O 1
ATOM 698 N N . GLY A 1 89 ? -9.560 0.880 7.192 1.00 95.06 89 GLY A N 1
ATOM 699 C CA . GLY A 1 89 ? -9.365 1.936 8.193 1.00 95.06 89 GLY A CA 1
ATOM 700 C C . GLY A 1 89 ? -8.013 1.912 8.902 1.00 95.06 89 GLY A C 1
ATOM 701 O O . GLY A 1 89 ? -7.897 2.468 9.989 1.00 95.06 89 GLY A O 1
ATOM 702 N N . ALA A 1 90 ? -6.995 1.242 8.357 1.00 95.31 90 ALA A N 1
ATOM 703 C CA . ALA A 1 90 ? -5.656 1.323 8.931 1.00 95.31 90 ALA A CA 1
ATOM 704 C C . ALA A 1 90 ? -5.037 2.696 8.643 1.00 95.31 90 ALA A C 1
ATOM 706 O O . ALA A 1 90 ? -5.080 3.158 7.503 1.00 95.31 90 ALA A O 1
ATOM 707 N N . GLU A 1 91 ? -4.405 3.282 9.665 1.00 94.19 91 GLU A N 1
ATOM 708 C CA . GLU A 1 91 ? -3.586 4.495 9.546 1.00 94.19 91 GLU A CA 1
ATOM 709 C C . GLU A 1 91 ? -4.369 5.708 8.997 1.00 94.19 91 GLU A C 1
ATOM 711 O O . GLU A 1 91 ? -3.874 6.427 8.139 1.00 94.19 91 GLU A O 1
ATOM 716 N N . GLU A 1 92 ? -5.596 5.954 9.476 1.00 90.00 92 GLU A N 1
ATOM 717 C CA . GLU A 1 92 ? -6.458 7.035 8.945 1.00 90.00 92 GLU A CA 1
ATOM 718 C C . GLU A 1 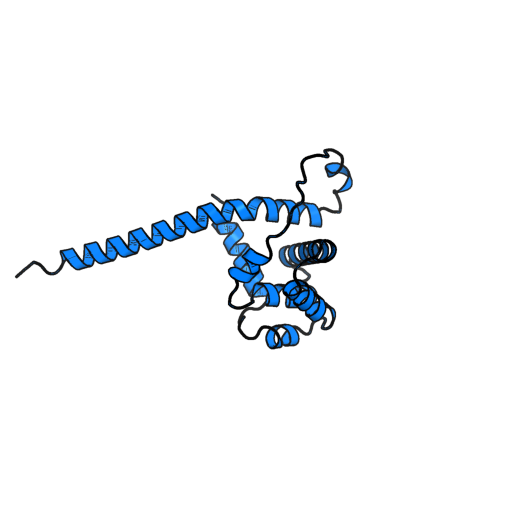92 ? -5.873 8.443 9.131 1.00 90.00 92 GLU A C 1
ATOM 720 O O . GLU A 1 92 ? -6.095 9.313 8.294 1.00 90.00 92 GLU A O 1
ATOM 725 N N . ASP A 1 93 ? -5.073 8.643 10.179 1.00 89.69 93 ASP A N 1
ATOM 726 C CA . ASP A 1 93 ? -4.373 9.907 10.439 1.00 89.69 93 ASP A CA 1
ATOM 727 C C . ASP A 1 93 ? -3.082 10.058 9.610 1.00 89.69 93 ASP A C 1
ATOM 729 O O . ASP A 1 93 ? -2.417 11.094 9.649 1.00 89.69 93 ASP A O 1
ATOM 733 N N . ASN A 1 94 ? -2.687 9.023 8.860 1.00 88.31 94 ASN A N 1
ATOM 734 C CA . ASN A 1 94 ? -1.493 9.046 8.028 1.00 88.31 94 ASN A CA 1
ATOM 735 C C . ASN A 1 94 ? -1.825 9.604 6.636 1.00 88.31 94 ASN A C 1
ATOM 737 O O . ASN A 1 94 ? -2.686 9.084 5.916 1.00 88.31 94 ASN A O 1
ATOM 741 N N . LEU A 1 95 ? -1.093 10.645 6.226 1.00 86.19 95 LEU A N 1
ATOM 742 C CA . LEU A 1 95 ? -1.282 11.267 4.917 1.00 86.19 95 LEU A CA 1
ATOM 743 C C . LEU A 1 95 ? -1.081 10.252 3.783 1.00 86.19 95 LEU A C 1
ATOM 745 O O . LEU A 1 95 ? -1.951 10.121 2.936 1.00 86.19 95 LEU A O 1
ATOM 749 N N . GLU A 1 96 ? -0.007 9.462 3.794 1.00 84.31 96 GLU A N 1
ATOM 750 C CA . GLU A 1 96 ? 0.260 8.487 2.727 1.00 84.31 96 GLU A CA 1
ATOM 751 C C . GLU A 1 96 ? -0.813 7.393 2.644 1.00 84.31 96 GLU A C 1
ATOM 753 O O . GLU A 1 96 ? -1.198 6.989 1.546 1.00 84.31 96 GLU A O 1
ATOM 758 N N . ALA A 1 97 ? -1.373 6.963 3.777 1.00 88.94 97 ALA A N 1
ATOM 759 C CA . ALA A 1 97 ? -2.508 6.039 3.777 1.00 88.94 97 ALA A CA 1
ATOM 760 C C . ALA A 1 97 ? -3.743 6.652 3.098 1.00 88.94 97 ALA A C 1
ATOM 762 O O . ALA A 1 97 ? -4.406 5.991 2.296 1.00 88.94 97 ALA A O 1
ATOM 763 N N . THR A 1 98 ? -4.023 7.929 3.372 1.00 88.31 98 THR A N 1
ATOM 764 C CA . THR A 1 98 ? -5.120 8.680 2.741 1.00 88.31 98 THR A CA 1
ATOM 765 C C . THR A 1 98 ? -4.901 8.823 1.233 1.00 88.31 98 THR A C 1
ATOM 767 O O . THR A 1 98 ? -5.830 8.618 0.447 1.00 88.31 98 THR A O 1
ATOM 770 N N . ASN A 1 99 ? -3.663 9.085 0.813 1.00 84.00 99 ASN A N 1
ATOM 771 C CA . ASN A 1 99 ? -3.274 9.204 -0.592 1.00 84.00 99 ASN A CA 1
ATOM 772 C C . ASN A 1 99 ? -3.515 7.895 -1.339 1.00 84.00 99 ASN A C 1
ATOM 774 O O . ASN A 1 99 ? -4.138 7.874 -2.401 1.00 84.00 99 ASN A O 1
ATOM 778 N N . ILE A 1 100 ? -3.050 6.791 -0.751 1.00 88.12 100 ILE A N 1
ATOM 779 C CA . ILE A 1 100 ? -3.240 5.449 -1.290 1.00 88.12 100 ILE A CA 1
ATOM 780 C C . ILE A 1 100 ? -4.732 5.132 -1.366 1.00 88.12 100 ILE A C 1
ATOM 782 O O . ILE A 1 100 ? -5.196 4.695 -2.414 1.00 88.12 100 ILE A O 1
ATOM 786 N N . ARG A 1 101 ? -5.515 5.411 -0.317 1.00 89.88 101 ARG A N 1
ATOM 787 C CA . ARG A 1 101 ? -6.972 5.200 -0.324 1.00 89.88 101 ARG A CA 1
ATOM 788 C C . ARG A 1 101 ? -7.641 5.925 -1.497 1.00 89.88 101 ARG A C 1
ATOM 790 O O . ARG A 1 101 ? -8.389 5.296 -2.246 1.00 89.88 101 ARG A O 1
ATOM 797 N N . ALA A 1 102 ? -7.350 7.214 -1.681 1.00 86.69 102 ALA A N 1
ATOM 798 C CA . ALA A 1 102 ? -7.912 8.017 -2.768 1.00 86.69 102 ALA A CA 1
ATOM 799 C C . ALA A 1 102 ? -7.499 7.490 -4.154 1.00 86.69 102 ALA A C 1
ATOM 801 O O . ALA A 1 102 ? -8.328 7.401 -5.062 1.00 86.69 102 ALA A O 1
ATOM 802 N N . LEU A 1 103 ? -6.235 7.087 -4.303 1.00 86.31 103 LEU A N 1
ATOM 803 C CA . LEU A 1 103 ? -5.700 6.523 -5.538 1.00 86.31 103 LEU A CA 1
ATOM 804 C C . LEU A 1 103 ? -6.375 5.197 -5.910 1.00 86.31 103 LEU A C 1
ATOM 806 O O . LEU A 1 103 ? -6.766 5.005 -7.061 1.00 86.31 103 LEU A O 1
ATOM 810 N N . ILE A 1 104 ? -6.546 4.294 -4.940 1.00 90.81 104 ILE A N 1
ATOM 811 C CA . ILE A 1 104 ? -7.239 3.022 -5.161 1.00 90.81 104 ILE A CA 1
ATOM 812 C C . ILE A 1 104 ? -8.688 3.278 -5.560 1.00 90.81 104 ILE A C 1
ATOM 814 O O . ILE A 1 104 ? -9.141 2.721 -6.552 1.00 90.81 104 ILE A O 1
ATOM 818 N N . GLN A 1 105 ? -9.404 4.153 -4.850 1.00 89.81 105 GLN A N 1
ATOM 819 C CA . GLN A 1 105 ? -10.792 4.485 -5.188 1.00 89.81 105 GLN A CA 1
ATOM 820 C C . GLN A 1 105 ? -10.929 5.018 -6.621 1.00 89.81 105 GLN A C 1
ATOM 822 O O . GLN A 1 105 ? -11.819 4.583 -7.350 1.00 89.81 105 GLN A O 1
ATOM 827 N N . TYR A 1 106 ? -10.025 5.908 -7.042 1.00 85.94 106 TYR A N 1
ATOM 828 C CA . TYR A 1 106 ? -9.978 6.394 -8.421 1.00 85.94 106 TYR A CA 1
ATOM 829 C C . TYR A 1 106 ? -9.724 5.256 -9.417 1.00 85.94 106 TYR A C 1
ATOM 831 O O . TYR A 1 106 ? -10.446 5.117 -10.403 1.00 85.94 106 TYR A O 1
ATOM 839 N N . SER A 1 107 ? -8.738 4.401 -9.136 1.00 85.50 107 SER A N 1
ATOM 840 C CA . SER A 1 107 ? -8.383 3.304 -10.031 1.00 85.50 107 SER A CA 1
ATOM 841 C C . SER A 1 107 ? -9.475 2.242 -10.156 1.00 85.50 107 SER A C 1
ATOM 843 O O . SER A 1 107 ? -9.620 1.664 -11.230 1.00 85.50 107 SER A O 1
ATOM 845 N N . ILE A 1 108 ? -10.243 1.975 -9.097 1.00 89.88 108 ILE A N 1
ATOM 846 C CA . ILE A 1 108 ? -11.391 1.059 -9.149 1.00 89.88 108 ILE A CA 1
ATOM 847 C C . ILE A 1 108 ? -12.433 1.586 -10.145 1.00 89.88 108 ILE A C 1
ATOM 849 O O . ILE A 1 108 ? -12.917 0.820 -10.974 1.00 89.88 108 ILE A O 1
ATOM 853 N N . GLY A 1 109 ? -12.712 2.896 -10.135 1.00 84.56 109 GLY A N 1
ATOM 854 C CA . GLY A 1 109 ? -13.637 3.532 -11.082 1.00 84.56 109 GLY A CA 1
ATOM 855 C C . GLY A 1 109 ? -13.178 3.499 -12.547 1.00 84.56 109 GLY A C 1
ATOM 856 O O . GLY A 1 109 ? -14.000 3.658 -13.444 1.00 84.56 109 GLY A O 1
ATOM 857 N N . LYS A 1 110 ? -11.883 3.265 -12.793 1.00 84.25 110 LYS A N 1
ATOM 858 C CA . LYS A 1 110 ? -11.267 3.163 -14.126 1.00 84.25 110 LYS A CA 1
ATOM 859 C C . LYS A 1 110 ? -11.065 1.719 -14.614 1.00 84.25 110 LYS A C 1
ATOM 861 O O . LYS A 1 110 ? -10.565 1.535 -15.715 1.00 84.25 110 LYS A O 1
ATOM 866 N N . GLY A 1 111 ? -11.464 0.707 -13.836 1.00 86.12 111 GLY A N 1
ATOM 867 C CA . GLY A 1 111 ? -11.349 -0.705 -14.230 1.00 86.12 111 GLY A CA 1
ATOM 868 C C . GLY A 1 111 ? -10.069 -1.400 -13.753 1.00 86.12 111 GLY A C 1
ATOM 869 O O . GLY A 1 111 ? -9.397 -2.071 -14.530 1.00 86.12 111 GLY A O 1
ATOM 870 N N . ALA A 1 112 ? -9.717 -1.251 -12.472 1.00 89.56 112 ALA A N 1
ATOM 871 C CA . ALA A 1 112 ? -8.598 -1.988 -11.877 1.00 89.56 112 ALA A CA 1
ATOM 872 C C . ALA A 1 112 ? -8.775 -3.525 -11.977 1.00 89.56 112 ALA A C 1
ATOM 874 O O . ALA A 1 112 ? -9.911 -4.009 -11.966 1.00 89.56 112 ALA A O 1
ATOM 875 N N . PRO A 1 113 ? -7.677 -4.310 -11.997 1.00 93.75 113 PRO A N 1
ATOM 876 C CA . PRO A 1 113 ? -7.742 -5.771 -12.023 1.00 93.75 113 PRO A CA 1
ATOM 877 C C . PRO A 1 113 ? -8.505 -6.378 -10.847 1.00 93.75 113 PRO A C 1
ATOM 879 O O . PRO A 1 113 ? -8.578 -5.802 -9.756 1.00 93.75 113 PRO A O 1
ATOM 882 N N . GLU A 1 114 ? -9.011 -7.593 -11.052 1.00 94.94 114 GLU A N 1
ATOM 883 C CA . GLU A 1 114 ? -9.864 -8.294 -10.093 1.00 94.94 114 GLU A CA 1
ATOM 884 C C . GLU A 1 114 ? -9.198 -8.455 -8.718 1.00 94.94 114 GLU A C 1
ATOM 886 O O . GLU A 1 114 ? -9.848 -8.311 -7.684 1.00 94.94 114 GLU A O 1
ATOM 891 N N . GLU A 1 115 ? -7.887 -8.694 -8.664 1.00 94.75 115 GLU A N 1
ATOM 892 C CA . GLU A 1 115 ? -7.148 -8.836 -7.410 1.00 94.75 115 GLU A CA 1
ATOM 893 C C . GLU A 1 115 ? -7.179 -7.557 -6.569 1.00 94.75 115 GLU A C 1
ATOM 895 O O . GLU A 1 115 ? -7.327 -7.629 -5.344 1.00 94.75 115 GLU A O 1
ATOM 900 N N . ILE A 1 116 ? -7.080 -6.395 -7.225 1.00 95.38 116 ILE A N 1
ATOM 901 C CA . ILE A 1 116 ? -7.144 -5.073 -6.592 1.00 95.38 116 ILE A CA 1
ATOM 902 C C . ILE A 1 116 ? -8.560 -4.814 -6.080 1.00 95.38 116 ILE A C 1
ATOM 904 O O . ILE A 1 116 ? -8.737 -4.433 -4.921 1.00 95.38 116 ILE A O 1
ATOM 908 N N . VAL A 1 117 ? -9.567 -5.087 -6.915 1.00 96.19 117 VAL A N 1
ATOM 909 C CA . VAL A 1 117 ? -10.990 -4.953 -6.562 1.00 96.19 117 VAL A CA 1
ATOM 910 C C . VAL A 1 117 ? -11.346 -5.844 -5.371 1.00 96.19 117 VAL A C 1
ATOM 912 O O . VAL A 1 117 ? -12.011 -5.407 -4.429 1.00 96.19 117 VAL A O 1
ATOM 915 N N . ASN A 1 118 ? -10.850 -7.079 -5.359 1.00 96.62 118 ASN A N 1
ATOM 916 C CA . ASN A 1 118 ? -11.063 -8.019 -4.268 1.00 96.62 118 ASN A CA 1
ATOM 917 C C . ASN A 1 118 ? -10.412 -7.536 -2.965 1.00 96.62 118 ASN A C 1
ATOM 919 O O . ASN A 1 118 ? -11.067 -7.547 -1.922 1.00 96.62 118 ASN A O 1
ATOM 923 N N . ALA A 1 119 ? -9.160 -7.066 -3.007 1.00 96.94 119 ALA A N 1
ATOM 924 C CA . ALA A 1 119 ? -8.488 -6.504 -1.832 1.00 96.94 119 ALA A CA 1
ATOM 925 C C . ALA A 1 119 ? -9.253 -5.297 -1.265 1.00 96.94 119 ALA A C 1
ATOM 927 O O . ALA A 1 119 ? -9.489 -5.211 -0.057 1.00 96.94 119 ALA A O 1
ATOM 928 N N . TYR A 1 120 ? -9.689 -4.405 -2.157 1.00 96.81 120 TYR A N 1
ATOM 929 C CA . TYR A 1 120 ? -10.470 -3.216 -1.842 1.00 96.81 120 TYR A CA 1
ATOM 930 C C . TYR A 1 120 ? -11.790 -3.564 -1.135 1.00 96.81 120 TYR A C 1
ATOM 932 O O . TYR A 1 120 ? -12.067 -3.060 -0.044 1.00 96.81 120 TYR A O 1
ATOM 940 N N . HIS A 1 121 ? -12.576 -4.486 -1.699 1.00 97.00 121 HIS A N 1
ATOM 941 C CA . HIS A 1 121 ? -13.855 -4.901 -1.118 1.00 97.00 121 HIS A CA 1
ATOM 942 C C . HIS A 1 121 ? -13.707 -5.649 0.208 1.00 97.00 121 HIS A C 1
ATOM 944 O O . HIS A 1 121 ? -14.553 -5.488 1.089 1.00 97.00 121 HIS A O 1
ATOM 950 N N . ILE A 1 122 ? -12.663 -6.466 0.381 1.00 96.62 122 ILE A N 1
ATOM 951 C CA . ILE A 1 122 ? -12.420 -7.151 1.660 1.00 96.62 122 ILE A CA 1
ATOM 952 C C . ILE A 1 122 ? -12.147 -6.125 2.758 1.00 96.62 122 ILE A C 1
ATOM 954 O O . ILE A 1 122 ? -12.720 -6.253 3.842 1.00 96.62 122 ILE A O 1
ATOM 958 N N . GLY A 1 123 ? -11.334 -5.105 2.472 1.00 96.06 123 GLY A N 1
ATOM 959 C CA . GLY A 1 123 ? -11.068 -4.025 3.416 1.00 96.06 123 GLY A CA 1
ATOM 960 C C . GLY A 1 123 ? -12.343 -3.283 3.816 1.00 96.06 123 GLY A C 1
ATOM 961 O O . GLY A 1 123 ? -12.662 -3.203 4.999 1.00 96.06 123 GLY A O 1
ATOM 962 N N . LEU A 1 124 ? -13.138 -2.843 2.834 1.00 96.31 124 LEU A N 1
ATOM 963 C CA . LEU A 1 124 ? -14.396 -2.128 3.090 1.00 96.31 124 LEU A CA 1
ATOM 964 C C . LEU A 1 124 ? -15.413 -2.929 3.911 1.00 96.31 124 LEU A C 1
ATOM 966 O O . LEU A 1 124 ? -16.108 -2.367 4.752 1.00 96.31 124 LEU A O 1
ATOM 970 N N . LYS A 1 125 ? -15.511 -4.242 3.677 1.00 97.19 125 LYS A N 1
ATOM 971 C CA . LYS A 1 125 ? -16.447 -5.116 4.403 1.00 97.19 125 LYS A CA 1
ATOM 972 C C . LYS A 1 125 ? -16.032 -5.375 5.854 1.00 97.19 125 LYS A C 1
ATOM 974 O O . LYS A 1 125 ? -16.857 -5.845 6.630 1.00 97.19 125 LYS A O 1
ATOM 979 N N . ASN A 1 126 ? -14.774 -5.120 6.217 1.00 95.06 126 ASN A N 1
ATOM 980 C CA . ASN A 1 126 ? -14.205 -5.487 7.515 1.00 95.06 126 ASN A CA 1
ATOM 981 C C . ASN A 1 126 ? -13.518 -4.282 8.185 1.00 95.06 126 ASN A C 1
ATOM 983 O O . ASN A 1 126 ? -12.309 -4.329 8.433 1.00 95.06 126 ASN A O 1
ATOM 987 N N . PRO A 1 127 ? -14.259 -3.201 8.498 1.00 93.50 127 PRO A N 1
ATOM 988 C CA . PRO A 1 127 ? -13.677 -2.010 9.105 1.00 93.50 127 PRO A CA 1
ATOM 989 C C . PRO A 1 127 ? -13.029 -2.353 10.449 1.00 93.50 127 PRO A C 1
ATOM 991 O O . PRO A 1 127 ? -13.615 -3.046 11.277 1.00 93.50 127 PRO A O 1
ATOM 994 N N . LYS A 1 128 ? -11.802 -1.874 10.660 1.00 92.50 128 LYS A N 1
ATOM 995 C CA . LYS A 1 128 ? -10.941 -2.116 11.830 1.00 92.50 128 LYS A CA 1
ATOM 996 C C . LYS A 1 128 ? -10.584 -3.592 12.082 1.00 92.50 128 LYS A C 1
ATOM 998 O O . LYS A 1 128 ? -9.866 -3.894 13.032 1.00 92.50 128 LYS A O 1
ATOM 1003 N N . LEU A 1 129 ? -11.016 -4.521 11.221 1.00 92.81 129 LEU A N 1
ATOM 1004 C CA . LEU A 1 129 ? -10.735 -5.957 11.312 1.00 92.81 129 LEU A CA 1
ATOM 1005 C C . LEU A 1 129 ? -9.592 -6.355 10.366 1.00 92.81 129 LEU A C 1
ATOM 1007 O O . LEU A 1 129 ? -9.746 -7.152 9.439 1.00 92.81 129 LEU A O 1
ATOM 1011 N N . PHE A 1 130 ? -8.395 -5.840 10.643 1.00 93.06 130 PHE A N 1
ATOM 1012 C CA . PHE A 1 130 ? -7.201 -6.088 9.821 1.00 93.06 130 PHE A CA 1
ATOM 1013 C C . PHE A 1 130 ? -6.784 -7.567 9.778 1.00 93.06 130 PHE A C 1
ATOM 1015 O O . PHE A 1 130 ? -6.159 -8.005 8.813 1.00 93.06 130 PHE A O 1
ATOM 1022 N N . SER A 1 131 ? -7.184 -8.368 10.774 1.00 91.62 131 SER A N 1
ATOM 1023 C CA . SER A 1 131 ? -6.984 -9.827 10.801 1.00 91.62 131 SER A CA 1
ATOM 1024 C C . SER A 1 131 ? -7.521 -10.524 9.550 1.00 91.62 131 SER A C 1
ATOM 1026 O O . SER A 1 131 ? -6.903 -11.473 9.069 1.00 91.62 131 SER A O 1
ATOM 1028 N N . LYS A 1 132 ? -8.614 -10.022 8.961 1.00 94.56 132 LYS A N 1
ATOM 1029 C CA . LYS A 1 132 ? -9.179 -10.553 7.713 1.00 94.56 132 LYS A CA 1
ATOM 1030 C C . LYS A 1 132 ? -8.273 -10.312 6.508 1.00 94.56 132 LYS A C 1
ATOM 1032 O O . LYS A 1 132 ? -8.179 -11.177 5.639 1.00 94.56 132 LYS A O 1
ATOM 1037 N N . CYS A 1 133 ? -7.547 -9.196 6.491 1.00 95.38 133 CYS A N 1
ATOM 1038 C CA . CYS A 1 133 ? -6.545 -8.919 5.467 1.00 95.38 133 CYS A CA 1
ATOM 1039 C C . CYS A 1 133 ? -5.352 -9.872 5.584 1.00 95.38 133 CYS A C 1
ATOM 1041 O O . CYS A 1 133 ? -4.946 -10.454 4.581 1.00 95.38 133 CYS A O 1
ATOM 1043 N N . TYR A 1 134 ? -4.847 -10.113 6.798 1.00 93.94 134 TYR A N 1
ATOM 1044 C CA . TYR A 1 134 ? -3.753 -11.069 7.014 1.00 93.94 134 TYR A CA 1
ATOM 1045 C C . TYR A 1 134 ? -4.158 -12.512 6.689 1.00 93.94 134 TYR A C 1
ATOM 1047 O O . TYR A 1 134 ? -3.371 -13.257 6.120 1.00 93.94 134 TYR A O 1
ATOM 1055 N N . GLN A 1 135 ? -5.405 -12.902 6.975 1.00 94.88 135 GLN A N 1
ATOM 1056 C CA . GLN A 1 135 ? -5.929 -14.217 6.584 1.00 94.88 135 GLN A CA 1
ATOM 1057 C C . GLN A 1 135 ? -5.987 -14.387 5.061 1.00 94.88 135 GLN A C 1
ATOM 1059 O O . GLN A 1 135 ? -5.693 -15.465 4.550 1.00 94.88 135 GLN A O 1
ATOM 1064 N N . LYS A 1 136 ? -6.359 -13.332 4.324 1.00 96.25 136 LYS A N 1
ATOM 1065 C CA . LYS A 1 136 ? -6.415 -13.372 2.857 1.00 96.25 136 LYS A CA 1
ATOM 1066 C C . LYS A 1 136 ? -5.024 -13.347 2.214 1.00 96.25 136 LYS A C 1
ATOM 1068 O O . LYS A 1 136 ? -4.831 -13.978 1.175 1.00 96.25 136 LYS A O 1
ATOM 1073 N N . TYR A 1 137 ? -4.080 -12.631 2.820 1.00 96.00 137 TYR A N 1
ATOM 1074 C CA . TYR A 1 137 ? -2.724 -12.423 2.309 1.00 96.00 137 TYR A CA 1
ATOM 1075 C C . TYR A 1 137 ? -1.672 -12.884 3.335 1.00 96.00 137 TYR A C 1
ATOM 1077 O O . TYR A 1 137 ? -0.924 -12.060 3.861 1.00 96.00 137 TYR A O 1
ATOM 1085 N N . PRO A 1 138 ? -1.588 -14.198 3.624 1.00 95.19 138 PRO A N 1
ATOM 1086 C CA . PRO A 1 138 ? -0.792 -14.725 4.738 1.00 95.19 138 PRO A CA 1
ATOM 1087 C C . PRO A 1 138 ? 0.722 -14.614 4.531 1.00 95.19 138 PRO A C 1
ATOM 1089 O O . PRO A 1 138 ? 1.482 -14.684 5.491 1.00 95.19 138 PRO A O 1
ATOM 1092 N N . PHE A 1 139 ? 1.171 -14.446 3.285 1.00 95.31 139 PHE A N 1
ATOM 1093 C CA . PHE A 1 139 ? 2.592 -14.331 2.957 1.00 95.31 139 PHE A CA 1
ATOM 1094 C C . PHE A 1 139 ? 3.155 -12.925 3.157 1.00 95.31 139 PHE A C 1
ATOM 1096 O O . PHE A 1 139 ? 4.371 -12.764 3.100 1.00 95.31 139 PHE A O 1
ATOM 1103 N N . CYS A 1 140 ? 2.309 -11.922 3.411 1.00 94.75 140 CYS A N 1
ATOM 1104 C CA . CYS A 1 140 ? 2.783 -10.597 3.772 1.00 94.75 140 CYS A CA 1
ATOM 1105 C C . CYS A 1 140 ? 2.878 -10.464 5.302 1.00 94.75 140 CYS A C 1
ATOM 1107 O O . CYS A 1 140 ? 1.841 -10.392 5.965 1.00 94.75 140 CYS A O 1
ATOM 1109 N N . PRO A 1 141 ? 4.088 -10.379 5.886 1.00 92.56 141 PRO A N 1
ATOM 1110 C CA . PRO A 1 141 ? 4.254 -10.301 7.338 1.00 92.56 141 PRO A CA 1
ATOM 1111 C C . PRO A 1 141 ? 4.076 -8.878 7.891 1.00 92.56 141 PRO A C 1
ATOM 1113 O O . PRO A 1 141 ? 4.212 -8.661 9.094 1.00 92.56 141 PRO A O 1
ATOM 1116 N N . TYR A 1 142 ? 3.832 -7.888 7.028 1.00 93.56 142 TYR A N 1
ATOM 1117 C CA . TYR A 1 142 ? 3.892 -6.477 7.390 1.00 93.56 142 TYR A CA 1
ATOM 1118 C C . TYR A 1 142 ? 2.508 -5.865 7.598 1.00 93.56 142 TYR A C 1
ATOM 1120 O O . TYR A 1 142 ? 1.565 -6.102 6.839 1.00 93.56 142 TYR A O 1
ATOM 1128 N N . SER A 1 143 ? 2.409 -5.008 8.613 1.00 94.50 143 SER A N 1
ATOM 1129 C CA . SER A 1 143 ? 1.247 -4.149 8.818 1.00 94.50 143 SER A CA 1
ATOM 1130 C C . SER A 1 143 ? 1.304 -2.908 7.933 1.00 94.50 143 SER A C 1
ATOM 1132 O O . SER A 1 143 ? 2.377 -2.506 7.476 1.00 94.50 143 SER A O 1
ATOM 1134 N N . ALA A 1 144 ? 0.152 -2.265 7.729 1.00 94.50 144 ALA A N 1
ATOM 1135 C CA . ALA A 1 144 ? 0.051 -0.997 7.013 1.00 94.50 144 ALA A CA 1
ATOM 1136 C C . ALA A 1 144 ? 1.040 0.035 7.565 1.00 94.50 144 ALA A C 1
ATOM 1138 O O . ALA A 1 144 ? 1.781 0.632 6.793 1.00 94.50 144 ALA A O 1
ATOM 1139 N N . LYS A 1 145 ? 1.154 0.148 8.894 1.00 94.25 145 LYS A N 1
ATOM 1140 C CA . LYS A 1 145 ? 2.125 1.024 9.560 1.00 94.25 145 LYS A CA 1
ATOM 1141 C C . LYS A 1 145 ? 3.561 0.804 9.079 1.00 94.25 145 LYS A C 1
ATOM 1143 O O . LYS A 1 145 ? 4.258 1.757 8.742 1.00 94.25 145 LYS A O 1
ATOM 1148 N N . VAL A 1 146 ? 4.007 -0.454 9.045 1.00 93.44 146 VAL A N 1
ATOM 1149 C CA . VAL A 1 146 ? 5.374 -0.811 8.633 1.00 93.44 146 VAL A CA 1
ATOM 1150 C C . VAL A 1 146 ? 5.573 -0.548 7.145 1.00 93.44 146 VAL A C 1
ATOM 1152 O O . VAL A 1 146 ? 6.577 0.046 6.759 1.00 93.44 146 VAL A O 1
ATOM 1155 N N . MET A 1 147 ? 4.608 -0.945 6.313 1.00 92.81 147 MET A N 1
ATOM 1156 C CA . MET A 1 147 ? 4.679 -0.748 4.864 1.00 92.81 147 MET A CA 1
ATOM 1157 C C . MET A 1 147 ? 4.717 0.738 4.496 1.00 92.81 147 MET A C 1
ATOM 1159 O O . MET A 1 147 ? 5.558 1.148 3.701 1.00 92.81 147 MET A O 1
ATOM 1163 N N . LEU A 1 148 ? 3.875 1.565 5.119 1.00 91.00 148 LEU A N 1
ATOM 1164 C CA . LEU A 1 148 ? 3.887 3.015 4.924 1.00 91.00 148 LEU A CA 1
ATOM 1165 C C . LEU A 1 148 ? 5.198 3.634 5.402 1.00 91.00 148 LEU A C 1
ATOM 1167 O O . LEU A 1 148 ? 5.767 4.466 4.698 1.00 91.00 148 LEU A O 1
ATOM 1171 N N . LYS A 1 149 ? 5.729 3.190 6.549 1.00 90.12 149 LYS A N 1
ATOM 1172 C CA . LYS A 1 149 ? 7.019 3.691 7.028 1.00 90.12 149 LYS A CA 1
ATOM 1173 C C . LYS A 1 149 ? 8.156 3.344 6.070 1.00 90.12 149 LYS A C 1
ATOM 1175 O O . LYS A 1 149 ? 9.036 4.168 5.840 1.00 90.12 149 LYS A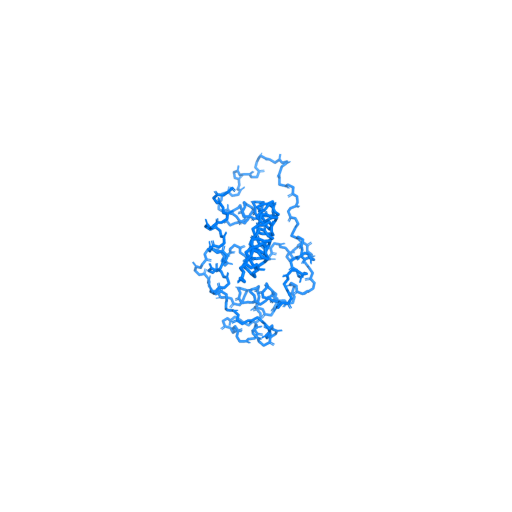 O 1
ATOM 1180 N N . LEU A 1 150 ? 8.123 2.155 5.472 1.00 85.69 150 LEU A N 1
ATOM 1181 C CA . LEU A 1 150 ? 9.090 1.755 4.453 1.00 85.69 150 LEU A CA 1
ATOM 1182 C C . LEU A 1 150 ? 8.984 2.633 3.197 1.00 85.69 150 LEU A C 1
A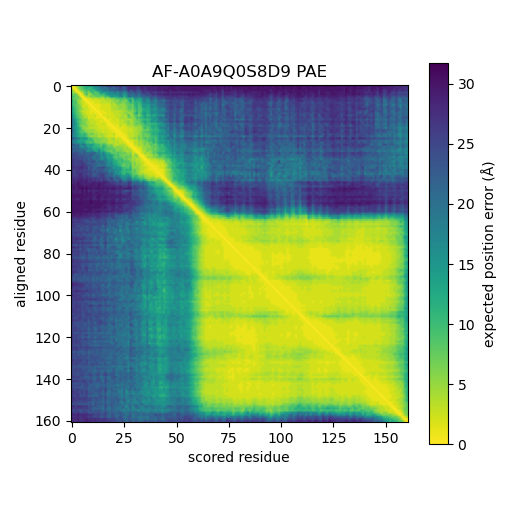TOM 1184 O O . LEU A 1 150 ? 10.008 3.050 2.660 1.00 85.69 150 LEU A O 1
ATOM 1188 N N . LEU A 1 151 ? 7.764 2.959 2.756 1.00 82.19 151 LEU A N 1
ATOM 1189 C CA . LEU A 1 151 ? 7.532 3.865 1.625 1.00 82.19 151 LEU A CA 1
ATOM 1190 C C . LEU A 1 151 ? 8.036 5.288 1.902 1.00 82.19 151 LEU A C 1
ATOM 1192 O O . LEU A 1 151 ? 8.616 5.908 1.008 1.00 82.19 151 LEU A O 1
ATOM 1196 N N . GLU A 1 152 ? 7.854 5.781 3.127 1.00 80.19 152 GLU A N 1
ATOM 1197 C CA . GLU A 1 152 ? 8.363 7.075 3.595 1.00 80.19 152 GLU A CA 1
ATOM 1198 C C . GLU A 1 152 ? 9.898 7.096 3.627 1.00 80.19 152 GLU A C 1
ATOM 1200 O O . GLU A 1 152 ? 10.529 8.012 3.111 1.00 80.19 152 GLU A O 1
ATOM 1205 N N . VAL A 1 153 ? 10.538 6.050 4.154 1.00 76.69 153 VAL A N 1
ATOM 1206 C CA . VAL A 1 153 ? 12.007 5.951 4.132 1.00 76.69 153 VAL A CA 1
ATOM 1207 C C . VAL A 1 153 ? 12.512 5.894 2.693 1.00 76.69 153 VAL A C 1
ATOM 1209 O O . VAL A 1 153 ? 13.436 6.615 2.324 1.00 76.69 153 VAL A O 1
ATOM 1212 N N . HIS A 1 154 ? 11.864 5.105 1.839 1.00 73.75 154 HIS A N 1
ATOM 1213 C CA . HIS A 1 154 ? 12.194 5.067 0.422 1.00 73.75 154 HIS A CA 1
ATOM 1214 C C . HIS A 1 154 ? 11.948 6.430 -0.259 1.00 73.75 154 HIS A C 1
ATOM 1216 O O . HIS A 1 154 ? 12.586 6.752 -1.262 1.00 73.75 154 HIS A O 1
ATOM 1222 N N . SER A 1 155 ? 11.007 7.252 0.227 1.00 68.88 155 SER A N 1
ATOM 1223 C CA . SER A 1 155 ? 10.795 8.627 -0.260 1.00 68.88 155 SER A CA 1
ATOM 1224 C C . SER A 1 155 ? 11.953 9.519 0.084 1.00 68.88 155 SER A C 1
ATOM 1226 O O . SER A 1 155 ? 12.596 10.019 -0.831 1.00 68.88 155 SER A O 1
ATOM 1228 N N . ALA A 1 156 ? 12.310 9.576 1.355 1.00 69.31 156 ALA A N 1
ATOM 1229 C CA . ALA A 1 156 ? 13.421 10.380 1.822 1.00 69.31 156 ALA A CA 1
ATOM 1230 C C . ALA A 1 156 ? 14.768 9.991 1.182 1.00 69.31 156 ALA A C 1
ATOM 1232 O O . ALA A 1 156 ? 15.544 10.867 0.814 1.00 69.31 156 ALA A O 1
ATOM 1233 N N . VAL A 1 157 ? 15.047 8.691 1.026 1.00 64.88 157 VAL A N 1
ATOM 1234 C CA . VAL A 1 157 ? 16.354 8.206 0.544 1.00 64.88 157 VAL A CA 1
ATOM 1235 C C . VAL A 1 157 ? 16.522 8.370 -0.967 1.00 64.88 157 VAL A C 1
ATOM 1237 O O . VAL A 1 157 ? 17.622 8.652 -1.426 1.00 64.88 157 VAL A O 1
ATOM 1240 N N . PHE A 1 158 ? 15.448 8.204 -1.743 1.00 55.66 158 PHE A N 1
ATOM 1241 C CA . PHE A 1 158 ? 15.526 8.154 -3.208 1.00 55.66 158 PHE A CA 1
ATOM 1242 C C . PHE A 1 158 ? 14.828 9.328 -3.912 1.00 55.66 158 PHE A C 1
ATOM 1244 O O . PHE A 1 158 ? 14.743 9.322 -5.134 1.00 55.66 158 PHE A O 1
ATOM 1251 N N . SER A 1 159 ? 14.302 10.325 -3.185 1.00 49.69 159 SER A N 1
ATOM 1252 C CA . SER A 1 159 ? 13.830 11.591 -3.778 1.00 49.69 159 SER A CA 1
ATOM 1253 C C . SER A 1 159 ? 14.889 12.699 -3.790 1.00 49.69 159 SER A C 1
ATOM 1255 O O . SER A 1 159 ? 14.578 13.815 -4.194 1.00 49.69 159 SER A O 1
ATOM 1257 N N . SER A 1 160 ? 16.103 12.431 -3.302 1.00 38.38 160 SER A N 1
ATOM 1258 C CA . SER A 1 160 ? 17.253 13.349 -3.306 1.00 38.38 160 SER A CA 1
ATOM 1259 C C . SER A 1 160 ? 18.215 13.099 -4.478 1.00 38.38 160 SER A C 1
ATOM 1261 O O . SER A 1 160 ? 19.357 13.553 -4.445 1.00 38.38 160 SER A O 1
ATOM 1263 N N . SER A 1 161 ? 17.767 12.369 -5.507 1.00 35.66 161 SER A N 1
ATOM 1264 C CA . SER A 1 161 ? 18.503 12.088 -6.750 1.00 35.66 161 SER A CA 1
ATOM 1265 C C . SER A 1 161 ? 17.735 12.591 -7.962 1.00 35.66 161 SER A C 1
ATOM 1267 O O . SER A 1 161 ? 16.537 12.231 -8.075 1.00 35.66 161 SER A O 1
#

Mean predicted aligned error: 13.94 Å

Foldseek 3Di:
DPDDPPVVVVVVVVVVVVVVVVVVVCLVVVVVPVPVLVVVLVQLVVPVCVVVVCVVDDPPPPDADPVVVVPVVCPLCVVLLLLLQLLLPPPVVDSVSVSSPSVLVVNVVVPDDPSSVVSNVNSPVHRVPSVSSCVVRVSHPDDNVRVVVVVVVCCVVSVVD

Sequence (161 aa):
MVIKLPLRIILLAAMGLGSLWMLHIIAQDYNKIRQPVAKLARLLISKRDVAAVLDNDNKIEDFEINWTKVLKLDPFKCALALICQVMAGAEEDNLEATNIRALIQYSIGKGAPEEIVNAYHIGLKNPKLFSKCYQKYPFCPYSAKVMLKLLEVHSAVFSSS